Protein AF-A0A7J9G4Y5-F1 (afdb_monomer_lite)

Radius of gyration: 35.22 Å; chains: 1; bounding box: 72×59×106 Å

Organism: NCBI:txid34285

InterPro domains:
  IPR021715 Pre-mRNA-splicing factor SLU7 domain [PF11708] (15-156)
  IPR039974 Pre-mRNA-splicing factor SLU7 [PTHR12942] (2-156)

Secondary structure (DSSP, 8-state):
--PPPPP--------HHHHH-TTTT--GGGGHHHHHHHHHHHHHHHHHHHHHHHHHHHHHTT----------------------SSS--GGGS---TTSPPEETTTTEE-S-S-TTS-TTT-SS--HHHHHHSTHHHHHHHHHHHHHHHHHTT----GGGS-TTT-TTSSTT--

Foldseek 3Di:
DDDDDDDDDDDDDDDPCRVVPPCVPPDPVVCVVVVVVVVVVVVVVVVVVVVVVVVVVVVVVVDPDDDDDDPDPDPPDDPDDPDDPVDDQQCVVAVDPPFFDADPVVSFTAQARCPPDDPVPDDDHHPNVVCCDDVNVVVVVLVVVVVVCVVVVNPPPPVVVDCVPCVPPSVPPD

Structure (mmCIF, N/CA/C/O backbone):
data_AF-A0A7J9G4Y5-F1
#
_entry.id   AF-A0A7J9G4Y5-F1
#
loop_
_atom_site.group_PDB
_atom_site.id
_atom_site.type_symbol
_atom_site.label_atom_id
_atom_site.label_alt_id
_atom_site.label_comp_id
_atom_site.label_asym_id
_atom_site.label_entity_id
_atom_site.label_seq_id
_atom_site.pdbx_PDB_ins_code
_atom_site.Cartn_x
_atom_site.Cartn_y
_atom_site.Cartn_z
_atom_site.occupancy
_atom_site.B_iso_or_equiv
_atom_site.auth_seq_id
_atom_site.auth_comp_id
_atom_site.auth_asym_id
_atom_site.auth_atom_id
_atom_site.pdbx_PDB_model_num
ATOM 1 N N . MET A 1 1 ? 18.250 -24.013 -56.022 1.00 67.44 1 MET A N 1
ATOM 2 C CA . MET A 1 1 ? 16.829 -23.763 -55.704 1.00 67.44 1 MET A CA 1
ATOM 3 C C . MET A 1 1 ? 16.753 -23.563 -54.199 1.00 67.44 1 MET A C 1
ATOM 5 O O . MET A 1 1 ? 17.044 -24.503 -53.475 1.00 67.44 1 MET A O 1
ATOM 9 N N . HIS A 1 2 ? 16.522 -22.337 -53.726 1.00 77.75 2 HIS A N 1
ATOM 10 C CA . HIS A 1 2 ? 16.393 -22.061 -52.291 1.00 77.75 2 HIS A CA 1
ATOM 11 C C . HIS A 1 2 ? 14.915 -22.174 -51.924 1.00 77.75 2 HIS A C 1
ATOM 13 O O . HIS A 1 2 ? 14.121 -21.327 -52.322 1.00 77.75 2 HIS A O 1
ATOM 19 N N . ILE A 1 3 ? 14.552 -23.268 -51.255 1.00 83.44 3 ILE A N 1
ATOM 20 C CA . ILE A 1 3 ? 13.185 -23.523 -50.793 1.00 83.44 3 ILE A CA 1
ATOM 21 C C . ILE A 1 3 ? 13.045 -22.879 -49.413 1.00 83.44 3 ILE A C 1
ATOM 23 O O . ILE A 1 3 ? 13.905 -23.074 -48.553 1.00 83.44 3 ILE A O 1
ATOM 27 N N . ALA A 1 4 ? 12.002 -22.072 -49.228 1.00 88.12 4 ALA A N 1
ATOM 28 C CA . ALA A 1 4 ? 11.703 -21.454 -47.944 1.00 88.12 4 ALA A CA 1
ATOM 29 C C . ALA A 1 4 ? 11.183 -22.499 -46.946 1.00 88.12 4 ALA A C 1
ATOM 31 O O . ALA A 1 4 ? 10.619 -23.520 -47.330 1.00 88.12 4 ALA A O 1
ATOM 32 N N . THR A 1 5 ? 11.385 -22.243 -45.659 1.00 89.19 5 THR A N 1
ATOM 33 C CA . THR A 1 5 ? 10.843 -23.078 -44.584 1.00 89.19 5 THR A CA 1
ATOM 34 C C . THR A 1 5 ? 9.350 -22.832 -44.404 1.00 89.19 5 THR A C 1
ATOM 36 O O . THR A 1 5 ? 8.932 -21.674 -44.407 1.00 89.19 5 THR A O 1
ATOM 39 N N . ASP A 1 6 ? 8.577 -23.891 -44.168 1.00 89.94 6 ASP A N 1
ATOM 40 C CA . ASP A 1 6 ? 7.130 -23.785 -43.964 1.00 89.94 6 ASP A CA 1
ATOM 41 C C . ASP A 1 6 ? 6.759 -23.028 -42.678 1.00 89.94 6 ASP A C 1
ATOM 43 O O . ASP A 1 6 ? 7.406 -23.151 -41.630 1.00 89.94 6 ASP A O 1
ATOM 47 N N . GLU A 1 7 ? 5.669 -22.265 -42.751 1.00 87.19 7 GLU A N 1
ATOM 48 C CA . GLU A 1 7 ? 5.130 -21.498 -41.631 1.00 87.19 7 GLU A CA 1
ATOM 49 C C . GLU A 1 7 ? 4.201 -22.343 -40.750 1.00 87.19 7 GLU A C 1
ATOM 51 O O . GLU A 1 7 ? 3.447 -23.199 -41.215 1.00 87.19 7 GLU A O 1
ATOM 56 N N . LYS A 1 8 ? 4.222 -22.081 -39.440 1.00 86.56 8 LYS A N 1
ATOM 57 C CA . LYS A 1 8 ? 3.361 -22.777 -38.476 1.00 86.56 8 LYS A CA 1
ATOM 58 C C . LYS A 1 8 ? 2.058 -22.009 -38.283 1.00 86.56 8 LYS A C 1
ATOM 60 O O . LYS A 1 8 ? 2.062 -20.936 -37.684 1.00 86.56 8 LYS A O 1
ATOM 65 N N . ILE A 1 9 ? 0.944 -22.597 -38.709 1.00 83.62 9 ILE A N 1
ATOM 66 C CA . ILE A 1 9 ? -0.398 -22.056 -38.465 1.00 83.62 9 ILE A CA 1
ATOM 67 C C . ILE A 1 9 ? -0.755 -22.277 -36.989 1.00 83.62 9 ILE A C 1
ATOM 69 O O . ILE 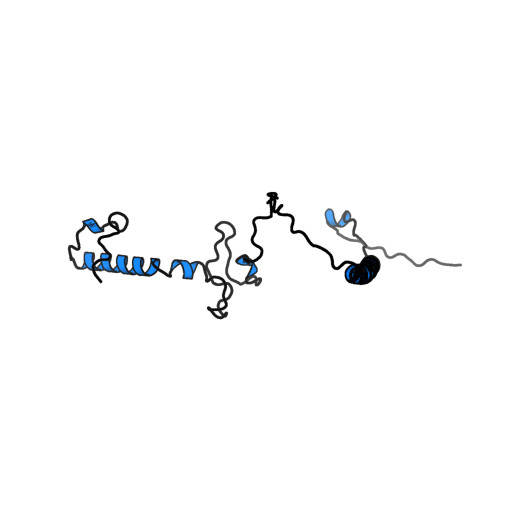A 1 9 ? -0.693 -23.402 -36.493 1.00 83.62 9 ILE A O 1
ATOM 73 N N . LYS A 1 10 ? -1.119 -21.206 -36.277 1.00 80.19 10 LYS A N 1
ATOM 74 C CA . LYS A 1 10 ? -1.588 -21.269 -34.886 1.00 80.19 10 LYS A CA 1
ATOM 75 C C . LYS A 1 10 ? -2.944 -20.590 -34.755 1.00 80.19 10 LYS A C 1
ATOM 77 O O . LYS A 1 10 ? -3.141 -19.492 -35.265 1.00 80.19 10 LYS A O 1
ATOM 82 N N . THR A 1 11 ? -3.848 -21.232 -34.028 1.00 82.75 11 THR A N 1
ATOM 83 C CA . THR A 1 11 ? -5.146 -20.680 -33.637 1.00 82.75 11 THR A CA 1
ATOM 84 C C . THR A 1 11 ? -5.110 -20.325 -32.158 1.00 82.75 11 THR A C 1
ATOM 86 O O . THR A 1 11 ? -4.690 -21.144 -31.342 1.00 82.75 11 THR A O 1
ATOM 89 N N . PHE A 1 12 ? -5.550 -19.117 -31.814 1.00 79.81 12 PHE A N 1
ATOM 90 C CA . PHE A 1 12 ? -5.618 -18.642 -30.436 1.00 79.81 12 PHE A CA 1
ATOM 91 C C . PHE A 1 12 ? -7.020 -18.121 -30.140 1.00 79.81 12 PHE A C 1
ATOM 93 O O . PHE A 1 12 ? -7.567 -17.329 -30.908 1.00 79.81 12 PHE A O 1
ATOM 100 N N . GLU A 1 13 ? -7.575 -18.542 -29.010 1.00 85.44 13 GLU A N 1
ATOM 101 C CA . GLU A 1 13 ? -8.775 -17.942 -28.439 1.00 85.44 13 GLU A CA 1
ATOM 102 C C . GLU A 1 13 ? -8.332 -16.871 -27.443 1.00 85.44 13 GLU A C 1
ATOM 104 O O . GLU A 1 13 ? -7.588 -17.145 -26.504 1.00 85.44 13 GLU A O 1
ATOM 109 N N . GLN A 1 14 ? -8.724 -15.627 -27.705 1.00 87.75 14 GLN A N 1
ATOM 110 C CA . GLN A 1 14 ? -8.381 -14.469 -26.887 1.00 87.75 14 GLN A CA 1
ATOM 111 C C . GLN A 1 14 ? -9.625 -13.621 -26.647 1.00 87.75 14 GLN A C 1
ATOM 113 O O . GLN A 1 14 ? -10.450 -13.442 -27.554 1.00 87.75 14 GLN A O 1
ATOM 118 N N . ASP A 1 15 ? -9.699 -13.047 -25.450 1.00 92.25 15 ASP A N 1
ATOM 119 C CA . ASP A 1 15 ? -10.711 -12.063 -25.078 1.00 92.25 15 ASP A CA 1
ATOM 120 C C . ASP A 1 15 ? -10.532 -10.745 -25.851 1.00 92.25 15 ASP A C 1
ATOM 122 O O . ASP A 1 15 ? -9.546 -10.534 -26.565 1.00 92.25 15 ASP A O 1
ATOM 126 N N . TYR A 1 16 ? -11.497 -9.829 -25.717 1.00 92.56 16 TYR A N 1
ATOM 127 C CA . TYR A 1 16 ? -11.467 -8.534 -26.407 1.00 92.56 16 TYR A CA 1
ATOM 128 C C . TYR A 1 16 ? -10.196 -7.728 -26.103 1.00 92.56 16 TYR A C 1
ATOM 130 O O . TYR A 1 16 ? -9.591 -7.182 -27.027 1.00 92.56 16 TYR A O 1
ATOM 138 N N . ASP A 1 17 ? -9.782 -7.682 -24.832 1.00 93.50 17 ASP A N 1
ATOM 139 C CA . ASP A 1 17 ? -8.560 -6.984 -24.423 1.00 93.50 17 ASP A CA 1
ATOM 140 C C . ASP A 1 17 ? -7.314 -7.713 -24.942 1.00 93.50 17 ASP A C 1
ATOM 142 O O . ASP A 1 17 ? -6.440 -7.100 -25.543 1.00 93.50 17 ASP A O 1
ATOM 146 N N . GLY A 1 18 ? -7.309 -9.050 -24.881 1.00 92.44 18 GLY A N 1
ATOM 147 C CA . GLY A 1 18 ? -6.223 -9.880 -25.408 1.00 92.44 18 GLY A CA 1
ATOM 148 C C . GLY A 1 18 ? -5.959 -9.668 -26.900 1.00 92.44 18 GLY A C 1
ATOM 149 O O . GLY A 1 18 ? -4.808 -9.565 -27.302 1.00 92.44 18 GLY A O 1
ATOM 150 N N . LYS A 1 19 ? -6.996 -9.508 -27.735 1.00 91.69 19 LYS A N 1
ATOM 151 C CA . LYS A 1 19 ? -6.823 -9.219 -29.178 1.00 91.69 19 LYS A CA 1
ATOM 152 C C . LYS A 1 19 ? -6.259 -7.826 -29.456 1.00 91.69 19 LYS A C 1
ATOM 154 O O . LYS A 1 19 ? -5.734 -7.580 -30.542 1.00 91.69 19 LYS A O 1
ATOM 159 N N . ARG A 1 20 ? -6.446 -6.896 -28.520 1.00 92.44 20 ARG A N 1
ATOM 160 C CA . ARG A 1 20 ? -6.095 -5.477 -28.659 1.00 92.44 20 ARG A CA 1
ATOM 161 C C . ARG A 1 20 ? -4.879 -5.088 -27.834 1.00 92.44 20 ARG A C 1
ATOM 163 O O . ARG A 1 20 ? -4.445 -3.938 -27.935 1.00 92.44 20 ARG A O 1
ATOM 170 N N . ASP A 1 21 ? -4.333 -6.020 -27.063 1.00 94.31 21 ASP A N 1
ATOM 171 C CA . ASP A 1 21 ? -3.163 -5.774 -26.250 1.00 94.31 21 ASP A CA 1
ATOM 172 C C . ASP A 1 21 ? -1.980 -5.409 -27.150 1.00 94.31 21 ASP A C 1
ATOM 174 O O . ASP A 1 21 ? -1.505 -6.181 -27.988 1.00 94.31 21 ASP A O 1
ATOM 178 N N . ARG A 1 22 ? -1.506 -4.178 -26.966 1.00 94.94 22 ARG A N 1
ATOM 179 C CA . ARG A 1 22 ? -0.367 -3.610 -27.683 1.00 94.94 22 ARG A CA 1
ATOM 180 C C . ARG A 1 22 ? 0.924 -4.376 -27.395 1.00 94.94 22 ARG A C 1
ATOM 182 O O . ARG A 1 22 ? 1.855 -4.302 -28.194 1.00 94.94 22 ARG A O 1
ATOM 189 N N . TRP A 1 23 ? 0.986 -5.066 -26.262 1.00 93.81 23 TRP A N 1
ATOM 190 C CA . TRP A 1 23 ? 2.146 -5.832 -25.827 1.00 93.81 23 TRP A CA 1
ATOM 191 C C . TRP A 1 23 ? 2.112 -7.292 -26.290 1.00 93.81 23 TRP A C 1
ATOM 193 O O . TRP A 1 23 ? 3.005 -8.063 -25.937 1.00 93.81 23 TRP A O 1
ATOM 203 N N . ASN A 1 24 ? 1.155 -7.680 -27.141 1.00 90.62 24 ASN A N 1
ATOM 204 C CA . ASN A 1 24 ? 1.165 -9.002 -27.759 1.00 90.62 24 ASN A CA 1
ATOM 205 C C . ASN A 1 24 ? 2.456 -9.245 -28.554 1.00 90.62 24 ASN A C 1
ATOM 207 O O . ASN A 1 24 ? 2.814 -8.483 -29.452 1.00 90.62 24 ASN A O 1
ATOM 211 N N . GLY A 1 25 ? 3.148 -10.340 -28.231 1.00 89.12 25 GLY A N 1
ATOM 212 C CA . GLY A 1 25 ? 4.437 -10.687 -28.837 1.00 89.12 25 GLY A CA 1
ATOM 213 C C . GLY A 1 25 ? 5.635 -9.935 -28.249 1.00 89.12 25 GLY A C 1
ATOM 214 O O . GLY A 1 25 ? 6.728 -10.025 -28.807 1.00 89.12 25 GLY A O 1
ATOM 215 N N . TYR A 1 26 ? 5.460 -9.207 -27.141 1.00 93.44 26 TYR A N 1
ATOM 216 C CA . TYR A 1 26 ? 6.572 -8.585 -26.431 1.00 93.44 26 TYR A CA 1
ATOM 217 C C . TYR A 1 26 ? 7.499 -9.641 -25.814 1.00 93.44 26 TYR A C 1
ATOM 219 O O . TYR A 1 26 ? 7.070 -10.477 -25.021 1.00 93.44 26 TYR A O 1
ATOM 227 N N . ASP A 1 27 ? 8.785 -9.578 -26.157 1.00 93.31 27 ASP A N 1
ATOM 228 C CA . ASP A 1 27 ? 9.820 -10.408 -25.545 1.00 93.31 27 ASP A CA 1
ATOM 229 C C . ASP A 1 27 ? 10.435 -9.691 -24.334 1.00 93.31 27 ASP A C 1
ATOM 231 O O . ASP A 1 27 ? 11.037 -8.619 -24.467 1.00 93.31 27 ASP A O 1
ATOM 235 N N . ALA A 1 28 ? 10.324 -10.311 -23.157 1.00 93.94 28 ALA A N 1
ATOM 236 C CA . ALA A 1 28 ? 10.844 -9.787 -21.897 1.00 93.94 28 ALA A CA 1
ATOM 237 C C . ALA A 1 28 ? 12.363 -9.538 -21.931 1.00 93.94 28 ALA A C 1
ATOM 239 O O . ALA A 1 28 ? 12.846 -8.627 -21.257 1.00 93.94 28 ALA A O 1
ATOM 240 N N . SER A 1 29 ? 13.116 -10.281 -22.753 1.00 94.50 29 SER A N 1
ATOM 241 C CA . SER A 1 29 ? 14.567 -10.092 -22.886 1.00 94.50 29 SER A CA 1
ATOM 242 C C . SER A 1 29 ? 14.931 -8.713 -23.459 1.00 94.50 29 SER A C 1
ATOM 244 O O . SER A 1 29 ? 15.951 -8.121 -23.100 1.00 94.50 29 SER A O 1
ATOM 246 N N . THR A 1 30 ? 14.053 -8.135 -24.287 1.00 93.69 30 THR A N 1
ATOM 247 C CA . THR A 1 30 ? 14.289 -6.835 -24.931 1.00 93.69 30 THR A CA 1
ATOM 248 C C . THR A 1 30 ? 14.324 -5.673 -23.938 1.00 93.69 30 THR A C 1
ATOM 250 O O . THR A 1 30 ? 14.926 -4.634 -24.235 1.00 93.69 30 THR A O 1
ATOM 253 N N . TYR A 1 31 ? 13.744 -5.844 -22.742 1.00 94.25 31 TYR A N 1
ATOM 254 C CA . TYR A 1 31 ? 13.766 -4.839 -21.679 1.00 94.25 31 TYR A CA 1
ATOM 255 C C . TYR A 1 31 ? 15.182 -4.567 -21.146 1.00 94.25 31 TYR A C 1
ATOM 257 O O . TYR A 1 31 ? 15.453 -3.462 -20.674 1.00 94.25 31 TYR A O 1
ATOM 265 N N . ALA A 1 32 ? 16.119 -5.511 -21.301 1.00 95.50 32 ALA A N 1
ATOM 266 C CA . ALA A 1 32 ? 17.520 -5.328 -20.912 1.00 95.50 32 ALA A CA 1
ATOM 267 C C . ALA A 1 32 ? 18.142 -4.063 -21.536 1.00 95.50 32 ALA A C 1
ATOM 269 O O . ALA A 1 32 ? 18.816 -3.296 -20.853 1.00 95.50 32 ALA A O 1
ATOM 270 N N . ARG A 1 33 ? 17.802 -3.746 -22.794 1.00 94.06 33 ARG A N 1
ATOM 271 C CA . ARG A 1 33 ? 18.268 -2.525 -23.483 1.00 94.06 33 ARG A CA 1
ATOM 272 C C . ARG A 1 33 ? 17.811 -1.235 -22.796 1.00 94.06 33 ARG A C 1
ATOM 274 O O . ARG A 1 33 ? 18.474 -0.202 -22.887 1.00 94.06 33 ARG A O 1
ATOM 281 N N . VAL A 1 34 ? 16.644 -1.260 -22.151 1.00 95.50 34 VAL A N 1
ATOM 282 C CA . VAL A 1 34 ? 16.132 -0.120 -21.381 1.00 95.50 34 VAL A CA 1
ATOM 283 C C . VAL A 1 34 ? 16.961 0.042 -20.113 1.00 95.50 34 VAL A C 1
ATOM 285 O O . VAL A 1 34 ? 17.388 1.159 -19.827 1.00 95.50 34 VAL A O 1
ATOM 288 N N . ILE A 1 35 ? 17.239 -1.055 -19.406 1.00 96.06 35 ILE A N 1
ATOM 289 C CA . ILE A 1 35 ? 18.068 -1.067 -18.193 1.00 96.06 35 ILE A CA 1
ATOM 290 C C . ILE A 1 35 ? 19.448 -0.468 -18.484 1.00 96.06 35 ILE A C 1
ATOM 292 O O . ILE A 1 35 ? 19.809 0.532 -17.863 1.00 96.06 35 ILE A O 1
ATOM 296 N N . GLU A 1 36 ? 20.144 -0.970 -19.507 1.00 96.38 36 GLU A N 1
ATOM 297 C CA . GLU A 1 36 ? 21.472 -0.481 -19.918 1.00 96.38 36 GLU A CA 1
ATOM 298 C C . GLU A 1 36 ? 21.480 1.037 -20.168 1.00 96.38 36 GLU A C 1
ATOM 300 O O . GLU A 1 36 ? 22.373 1.772 -19.734 1.00 96.38 36 GLU A O 1
ATOM 305 N N . ARG A 1 37 ? 20.437 1.554 -20.831 1.00 96.44 37 ARG A N 1
ATOM 306 C CA . ARG A 1 37 ? 20.289 2.992 -21.092 1.00 96.44 37 ARG A CA 1
ATOM 307 C C . ARG A 1 37 ? 20.162 3.806 -19.800 1.00 96.44 37 ARG A C 1
ATOM 309 O O . ARG A 1 37 ? 20.673 4.930 -19.735 1.00 96.44 37 ARG A O 1
ATOM 316 N N . TYR A 1 38 ? 19.439 3.298 -18.801 1.00 96.81 38 TYR A N 1
ATOM 317 C CA . TYR A 1 38 ? 19.290 3.972 -17.509 1.00 96.81 38 TYR A CA 1
ATOM 318 C C . TYR A 1 38 ? 20.572 3.896 -16.681 1.00 96.81 38 TYR A C 1
ATOM 320 O O . TYR A 1 38 ? 20.963 4.912 -16.104 1.00 96.81 38 TYR A O 1
ATOM 328 N N . GLU A 1 39 ? 21.259 2.758 -16.680 1.00 96.69 39 GLU A N 1
ATOM 329 C CA . GLU A 1 39 ? 22.540 2.579 -15.991 1.00 96.69 39 GLU A CA 1
ATOM 330 C C . GLU A 1 39 ? 23.595 3.561 -16.511 1.00 96.69 39 GLU A C 1
ATOM 332 O O . GLU A 1 39 ? 24.125 4.355 -15.731 1.00 96.69 39 GLU A O 1
ATOM 337 N N . ALA A 1 40 ? 23.790 3.644 -17.833 1.00 96.44 40 ALA A N 1
ATOM 338 C CA . ALA A 1 40 ? 24.720 4.597 -18.445 1.00 96.44 40 ALA A CA 1
ATOM 339 C C . ALA A 1 40 ? 24.413 6.061 -18.060 1.00 96.44 40 ALA A C 1
ATOM 341 O O . ALA A 1 40 ? 25.313 6.876 -17.824 1.00 96.44 40 ALA A O 1
ATOM 342 N N . ARG A 1 41 ? 23.124 6.414 -17.943 1.00 96.31 41 ARG A N 1
ATOM 343 C CA . ARG A 1 41 ? 22.686 7.749 -17.505 1.00 96.31 41 ARG A CA 1
ATOM 344 C C . ARG A 1 41 ? 22.999 8.004 -16.028 1.00 96.31 41 ARG A C 1
ATOM 346 O O . ARG A 1 41 ? 23.419 9.111 -15.678 1.00 96.31 41 ARG A O 1
ATOM 353 N N . VAL A 1 42 ? 22.771 7.019 -15.162 1.00 96.44 42 VAL A N 1
ATOM 354 C CA . VAL A 1 42 ? 23.070 7.114 -13.725 1.00 96.44 42 VAL A CA 1
ATOM 355 C C . VAL A 1 42 ? 24.578 7.225 -13.502 1.00 96.44 42 VAL A C 1
ATOM 357 O O . VAL A 1 42 ? 25.014 8.070 -12.718 1.00 96.44 42 VAL A O 1
ATOM 360 N N . GLU A 1 43 ? 25.387 6.467 -14.241 1.00 95.69 43 GLU A N 1
ATOM 361 C CA . GLU A 1 43 ? 26.848 6.550 -14.187 1.00 95.69 43 GLU A CA 1
ATOM 362 C C . GLU A 1 43 ? 27.376 7.922 -14.602 1.00 95.69 43 GLU A C 1
ATOM 364 O O . GLU A 1 43 ? 28.204 8.503 -13.895 1.00 95.69 43 GLU A O 1
ATOM 369 N N . ALA A 1 44 ? 26.873 8.478 -15.708 1.00 95.88 44 ALA A N 1
ATOM 370 C CA . ALA A 1 44 ? 27.233 9.823 -16.147 1.00 95.88 44 ALA A CA 1
ATOM 371 C C . ALA A 1 44 ? 26.880 10.875 -15.081 1.00 95.88 44 ALA A C 1
ATOM 373 O O . ALA A 1 44 ? 27.705 11.731 -14.754 1.00 95.88 44 ALA A O 1
ATOM 374 N N . ARG A 1 45 ? 25.691 10.770 -14.464 1.00 95.19 45 ARG A N 1
ATOM 375 C CA . ARG A 1 45 ? 25.270 11.653 -13.362 1.00 95.19 45 ARG A CA 1
ATOM 376 C C . ARG A 1 45 ? 26.177 11.512 -12.138 1.00 95.19 45 ARG A C 1
ATOM 378 O O . ARG A 1 45 ? 26.549 12.521 -11.541 1.00 95.19 45 ARG A O 1
ATOM 385 N N . ARG A 1 46 ? 26.556 10.284 -11.774 1.00 95.81 46 ARG A N 1
ATOM 386 C CA . ARG A 1 46 ? 27.462 10.003 -10.652 1.00 95.81 46 ARG A CA 1
ATOM 387 C C . ARG A 1 46 ? 28.856 10.587 -10.893 1.00 95.81 46 ARG A C 1
ATOM 389 O O . ARG A 1 46 ? 29.407 11.204 -9.982 1.00 95.81 46 ARG A O 1
ATOM 396 N N . LYS A 1 47 ? 29.410 10.426 -12.101 1.00 95.62 47 LYS A N 1
ATOM 397 C CA . LYS A 1 47 ? 30.704 11.013 -12.499 1.00 95.62 47 LYS A CA 1
ATOM 398 C C . LYS A 1 47 ? 30.658 12.540 -12.426 1.00 95.62 47 LYS A C 1
ATOM 400 O O . LYS A 1 47 ? 31.478 13.130 -11.729 1.00 95.62 47 LYS A O 1
ATOM 405 N N . TYR A 1 48 ? 29.636 13.153 -13.025 1.00 94.62 48 TYR A N 1
ATOM 406 C CA . TYR A 1 48 ? 29.429 14.601 -12.983 1.00 94.62 48 TYR A CA 1
ATOM 407 C C . TYR A 1 48 ? 29.336 15.143 -11.548 1.00 94.62 48 TYR A C 1
ATOM 409 O O . TYR A 1 48 ? 30.017 16.105 -11.201 1.00 94.62 48 TYR A O 1
ATOM 417 N N . LEU A 1 49 ? 28.538 14.507 -10.682 1.00 94.31 49 LEU A N 1
ATOM 418 C CA . LEU A 1 49 ? 28.390 14.940 -9.290 1.00 94.31 49 LEU A CA 1
ATOM 419 C C . LEU A 1 49 ? 29.712 14.833 -8.515 1.00 94.31 49 LEU A C 1
ATOM 421 O O . LEU A 1 49 ? 30.044 15.726 -7.737 1.00 94.31 49 LEU A O 1
ATOM 425 N N . LYS A 1 50 ? 30.491 13.771 -8.752 1.00 93.81 50 LYS A N 1
ATOM 426 C CA . LYS A 1 50 ? 31.810 13.582 -8.133 1.00 93.81 50 LYS A CA 1
ATOM 427 C C . LYS A 1 50 ? 32.808 14.656 -8.578 1.00 93.81 50 LYS A C 1
ATOM 429 O O . LYS A 1 50 ? 33.538 15.185 -7.743 1.00 93.81 50 LYS A O 1
ATOM 434 N N . GLU A 1 51 ? 32.821 15.012 -9.862 1.00 92.00 51 GLU A N 1
ATOM 435 C CA . GLU A 1 51 ? 33.650 16.106 -10.387 1.00 92.00 51 GLU A CA 1
ATOM 436 C C . GLU A 1 51 ? 33.261 17.463 -9.794 1.00 92.00 51 GLU A C 1
ATOM 438 O O . GLU A 1 51 ? 34.135 18.230 -9.395 1.00 92.00 51 GLU A O 1
ATOM 443 N N . GLN A 1 52 ? 31.961 17.747 -9.677 1.00 89.69 52 GLN A N 1
ATOM 444 C CA . GLN A 1 52 ? 31.472 18.966 -9.026 1.00 89.69 52 GLN A CA 1
ATOM 445 C C . GLN A 1 52 ? 31.879 19.024 -7.549 1.00 89.69 52 GLN A C 1
ATOM 447 O O . GLN A 1 52 ? 32.345 20.058 -7.086 1.00 89.69 52 GLN A O 1
ATOM 452 N N . GLN A 1 53 ? 31.792 17.912 -6.811 1.00 88.75 53 GLN A N 1
ATOM 453 C CA . GLN A 1 53 ? 32.262 17.850 -5.422 1.00 88.75 53 GLN A CA 1
ATOM 454 C C . GLN A 1 53 ? 33.770 18.104 -5.296 1.00 88.75 53 GLN A C 1
ATOM 456 O O . GLN A 1 53 ? 34.194 18.777 -4.360 1.00 88.75 53 GLN A O 1
ATOM 461 N N . LEU A 1 54 ? 34.587 17.581 -6.2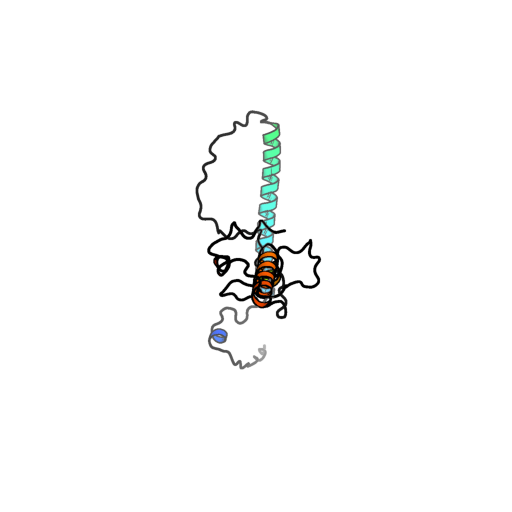16 1.00 87.06 54 LEU A N 1
ATOM 462 C CA . LEU A 1 54 ? 36.034 17.829 -6.244 1.00 87.06 54 LEU A CA 1
ATOM 463 C C . LEU A 1 54 ? 36.349 19.304 -6.528 1.00 87.06 54 LEU A C 1
ATOM 465 O O . LEU A 1 54 ? 37.167 19.894 -5.823 1.00 87.06 54 LEU A O 1
ATOM 469 N N . LYS A 1 55 ? 35.658 19.907 -7.504 1.00 85.75 55 LYS A N 1
ATOM 470 C CA . LYS A 1 55 ? 35.776 21.338 -7.825 1.00 85.75 55 LYS A CA 1
ATOM 471 C C . LYS A 1 55 ? 35.332 22.217 -6.657 1.00 85.75 55 LYS A C 1
ATOM 473 O O . LYS A 1 55 ? 36.051 23.138 -6.291 1.00 85.75 55 LYS A O 1
ATOM 478 N N . ASN A 1 56 ? 34.203 21.903 -6.023 1.00 82.25 56 ASN A N 1
ATOM 479 C CA . ASN A 1 56 ? 33.710 22.651 -4.866 1.00 82.25 56 ASN A CA 1
ATOM 480 C C . ASN A 1 56 ? 34.666 22.546 -3.680 1.00 82.25 56 ASN A C 1
ATOM 482 O O . ASN A 1 56 ? 35.022 23.574 -3.130 1.00 82.25 56 ASN A O 1
ATOM 486 N N . LYS A 1 57 ? 35.190 21.355 -3.356 1.00 77.75 57 LYS A N 1
ATOM 487 C CA . LYS A 1 57 ? 36.214 21.213 -2.307 1.00 77.75 57 LYS A CA 1
ATOM 488 C C . LYS A 1 57 ? 37.447 22.073 -2.594 1.00 77.75 57 LYS A C 1
ATOM 490 O O . LYS A 1 57 ? 37.930 22.737 -1.688 1.00 77.75 57 LYS A O 1
ATOM 495 N N . GLN A 1 58 ? 37.928 22.112 -3.841 1.00 73.19 58 GLN A N 1
ATOM 496 C CA . GLN A 1 58 ? 39.035 22.997 -4.237 1.00 73.19 58 GLN A CA 1
ATOM 497 C C . GLN A 1 58 ? 38.698 24.487 -4.061 1.00 73.19 58 GLN A C 1
ATOM 499 O O . GLN A 1 58 ? 39.555 25.256 -3.633 1.00 73.19 58 GLN A O 1
ATOM 504 N N . MET A 1 59 ? 37.460 24.892 -4.352 1.00 68.12 59 MET A N 1
ATOM 505 C CA . MET A 1 59 ? 36.988 26.272 -4.188 1.00 68.12 59 MET A CA 1
ATOM 506 C C . MET A 1 59 ? 36.712 26.643 -2.717 1.00 68.12 59 MET A C 1
ATOM 508 O O . MET A 1 59 ? 36.950 27.786 -2.327 1.00 68.12 59 MET A O 1
ATOM 512 N N . ASP A 1 60 ? 36.264 25.693 -1.893 1.00 62.97 60 ASP A N 1
ATOM 513 C CA . ASP A 1 60 ? 35.960 25.871 -0.467 1.00 62.97 60 ASP A CA 1
ATOM 514 C C . ASP A 1 60 ? 37.239 26.047 0.369 1.00 62.97 60 ASP A C 1
ATOM 516 O O . ASP A 1 60 ? 37.262 26.869 1.284 1.00 62.97 60 ASP A O 1
ATOM 520 N N . PHE A 1 61 ? 38.349 25.387 0.002 1.00 58.69 61 PHE A N 1
ATOM 521 C CA . PHE A 1 61 ? 39.670 25.670 0.592 1.00 58.69 61 PHE A CA 1
ATOM 522 C C . PHE A 1 61 ? 40.163 27.105 0.312 1.00 58.69 61 PHE A C 1
ATOM 524 O O . PHE A 1 61 ? 41.010 27.608 1.047 1.00 58.69 61 PHE A O 1
ATOM 531 N N . ALA A 1 62 ? 39.628 27.783 -0.712 1.00 62.28 62 ALA A N 1
ATOM 532 C CA . ALA A 1 62 ? 39.992 29.155 -1.075 1.00 62.28 62 ALA A CA 1
ATOM 533 C C . ALA A 1 62 ? 39.050 30.231 -0.495 1.00 62.28 62 ALA A C 1
ATOM 535 O O . ALA A 1 62 ? 39.387 31.416 -0.521 1.00 62.28 62 ALA A O 1
ATOM 536 N N . LYS A 1 63 ? 37.873 29.861 0.028 1.00 61.28 63 LYS A N 1
ATOM 537 C CA . LYS A 1 63 ? 36.862 30.808 0.531 1.00 61.28 63 LYS A CA 1
ATOM 538 C C . LYS A 1 63 ? 36.373 30.440 1.929 1.00 61.28 63 LYS A C 1
ATOM 540 O O . LYS A 1 63 ? 35.198 30.155 2.140 1.00 61.28 63 LYS A O 1
ATOM 545 N N . LEU A 1 64 ? 37.246 30.566 2.925 1.00 50.59 64 LEU A N 1
ATOM 546 C CA . LEU A 1 64 ? 36.813 30.659 4.319 1.00 50.59 64 LEU A CA 1
ATOM 547 C C . LEU A 1 64 ? 36.441 32.117 4.656 1.00 50.59 64 LEU A C 1
ATOM 549 O O . LEU A 1 64 ? 37.170 32.814 5.356 1.00 50.59 64 LEU A O 1
ATOM 553 N N . ALA A 1 65 ? 35.323 32.621 4.126 1.00 54.72 65 ALA A N 1
ATOM 554 C CA . ALA A 1 65 ? 34.798 33.926 4.529 1.00 54.72 65 ALA A CA 1
ATOM 555 C C . ALA A 1 65 ? 33.266 33.993 4.442 1.00 54.72 65 ALA A C 1
ATOM 557 O O . ALA A 1 65 ? 32.691 34.093 3.363 1.00 54.72 65 ALA A O 1
ATOM 558 N N . LYS A 1 66 ? 32.660 34.047 5.636 1.00 59.56 66 LYS A N 1
ATOM 559 C CA . LYS A 1 66 ? 31.346 34.622 5.970 1.00 59.56 66 LYS A CA 1
ATOM 560 C C . LYS A 1 66 ? 30.123 33.930 5.358 1.00 59.56 66 LYS A C 1
ATOM 562 O O . LYS A 1 66 ? 29.623 34.311 4.307 1.00 59.56 66 LYS A O 1
ATOM 567 N N . HIS A 1 67 ? 29.550 33.011 6.132 1.00 48.78 67 HIS A N 1
ATOM 568 C CA . HIS A 1 67 ? 28.144 32.648 5.996 1.00 48.78 67 HIS A CA 1
ATOM 569 C C . HIS A 1 67 ? 27.303 33.519 6.943 1.00 48.78 67 HIS A C 1
ATOM 571 O O . HIS A 1 67 ? 27.372 33.370 8.163 1.00 48.78 67 HIS A O 1
ATOM 577 N N . VAL A 1 68 ? 26.538 34.452 6.372 1.00 57.44 68 VAL A N 1
ATOM 578 C CA . VAL A 1 68 ? 25.457 35.171 7.060 1.00 57.44 68 VAL A CA 1
ATOM 579 C C . VAL A 1 68 ? 24.197 34.319 6.951 1.00 57.44 68 VAL A C 1
ATOM 581 O O . VAL A 1 68 ? 23.829 33.902 5.856 1.00 57.44 68 VAL A O 1
ATOM 584 N N . ARG A 1 69 ? 23.547 34.054 8.088 1.00 48.56 69 ARG A N 1
ATOM 585 C CA . ARG A 1 69 ? 22.239 33.393 8.135 1.00 48.56 69 ARG A CA 1
ATOM 586 C C . ARG A 1 69 ? 21.174 34.405 7.718 1.00 48.56 69 ARG A C 1
ATOM 588 O O . ARG A 1 69 ? 20.944 35.368 8.442 1.00 48.56 69 ARG A O 1
ATOM 595 N N . THR A 1 70 ? 20.543 34.200 6.570 1.00 55.47 70 THR A N 1
ATOM 596 C CA . THR A 1 70 ? 19.300 34.893 6.218 1.00 55.47 70 THR A CA 1
ATOM 597 C C . THR A 1 70 ? 18.137 34.269 6.988 1.00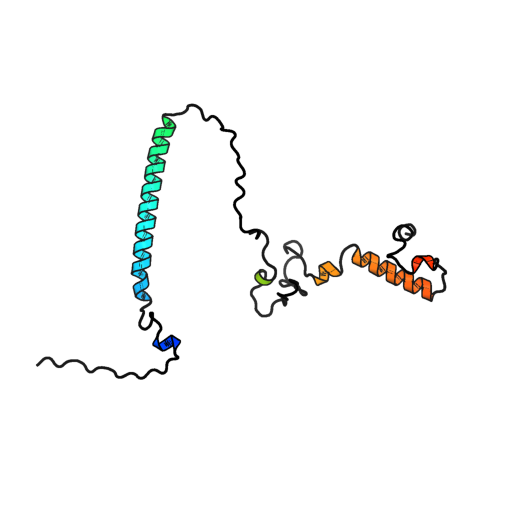 55.47 70 THR A C 1
ATOM 599 O O . THR A 1 70 ? 18.014 33.047 7.088 1.00 55.47 70 THR A O 1
ATOM 602 N N . THR A 1 71 ? 17.311 35.120 7.589 1.00 51.69 71 THR A N 1
ATOM 603 C CA . THR A 1 71 ? 16.189 34.767 8.466 1.00 51.69 71 THR A CA 1
ATOM 604 C C . THR A 1 71 ? 14.877 34.746 7.690 1.00 51.69 71 THR A C 1
ATOM 606 O O . THR A 1 71 ? 13.958 35.464 8.048 1.00 51.69 71 THR A O 1
ATOM 609 N N . ASP A 1 72 ? 14.768 33.943 6.633 1.00 46.03 72 ASP A N 1
ATOM 610 C CA . ASP A 1 72 ? 13.547 33.917 5.813 1.00 46.03 72 ASP A CA 1
ATOM 611 C C . ASP A 1 72 ? 12.985 32.495 5.725 1.00 46.03 72 ASP A C 1
ATOM 613 O O . ASP A 1 72 ? 12.889 31.870 4.670 1.00 46.03 72 ASP A O 1
ATOM 617 N N . GLY A 1 73 ? 12.629 31.962 6.896 1.00 55.81 73 GLY A N 1
ATOM 618 C CA . GLY A 1 73 ? 11.859 30.730 7.052 1.00 55.81 73 GLY A CA 1
ATOM 619 C C . GLY A 1 73 ? 10.376 30.979 6.792 1.00 55.81 73 GLY A C 1
ATOM 620 O O . GLY A 1 73 ? 9.568 30.935 7.714 1.00 55.81 73 GLY A O 1
ATOM 621 N N . GLY A 1 74 ? 10.021 31.278 5.542 1.00 56.03 74 GLY A N 1
ATOM 622 C CA . GLY A 1 74 ? 8.630 31.387 5.111 1.00 56.03 74 GLY A CA 1
ATOM 623 C C . GLY A 1 74 ? 8.006 30.003 4.951 1.00 56.03 74 GLY A C 1
ATOM 624 O O . GLY A 1 74 ? 8.309 29.293 3.989 1.00 56.03 74 GLY A O 1
ATOM 625 N N . SER A 1 75 ? 7.115 29.621 5.869 1.00 59.84 75 SER A N 1
ATOM 626 C CA . SER A 1 75 ? 6.253 28.443 5.743 1.00 59.84 75 SER A CA 1
ATOM 627 C C . SER A 1 75 ? 5.244 28.655 4.610 1.00 59.84 75 SER A C 1
ATOM 629 O O . SER A 1 75 ? 4.080 28.995 4.804 1.00 59.84 75 SER A O 1
ATOM 631 N N . THR A 1 76 ? 5.706 28.451 3.378 1.00 60.47 76 THR A N 1
ATOM 632 C CA . THR A 1 76 ? 4.827 28.359 2.213 1.00 60.47 76 THR A CA 1
ATOM 633 C C . THR A 1 76 ? 4.028 27.069 2.363 1.00 60.47 76 THR A C 1
ATOM 635 O O . THR A 1 76 ? 4.552 25.977 2.134 1.00 60.47 76 THR A O 1
ATOM 638 N N . GLY A 1 77 ? 2.783 27.198 2.828 1.00 64.31 77 GLY A N 1
ATOM 639 C CA . GLY A 1 77 ? 1.827 26.109 3.013 1.00 64.31 77 GLY A CA 1
ATOM 640 C C . GLY A 1 77 ? 1.527 25.411 1.691 1.00 64.31 77 GLY A C 1
ATOM 641 O O . GLY A 1 77 ? 0.552 25.717 1.013 1.00 64.31 77 GLY A O 1
ATOM 642 N N . THR A 1 78 ? 2.393 24.480 1.309 1.00 67.06 78 THR A N 1
ATOM 643 C CA . THR A 1 78 ? 2.116 23.522 0.245 1.00 67.06 78 THR A CA 1
ATOM 644 C C . THR A 1 78 ? 1.181 22.467 0.816 1.00 67.06 78 THR A C 1
ATOM 646 O O . THR A 1 78 ? 1.396 21.977 1.924 1.00 67.06 78 THR A O 1
ATOM 649 N N . VAL A 1 79 ? 0.120 22.128 0.083 1.00 65.62 79 VAL A N 1
ATOM 650 C CA . VAL A 1 79 ? -0.756 21.004 0.428 1.00 65.62 79 VAL A CA 1
ATOM 651 C C . VAL A 1 79 ? 0.100 19.739 0.370 1.00 65.62 79 VAL A C 1
ATOM 653 O O . VAL A 1 79 ? 0.394 19.213 -0.702 1.00 65.62 79 VAL A O 1
ATOM 656 N N . ARG A 1 80 ? 0.600 19.300 1.524 1.00 74.62 80 ARG A N 1
ATOM 657 C CA . ARG A 1 80 ? 1.306 18.027 1.669 1.00 74.62 80 ARG A CA 1
ATOM 658 C C . ARG A 1 80 ? 0.261 16.927 1.787 1.00 74.62 80 ARG A C 1
ATOM 660 O O . ARG A 1 80 ? -0.845 17.180 2.249 1.00 74.62 80 ARG A O 1
ATOM 667 N N . ASN A 1 81 ? 0.596 15.711 1.369 1.00 78.38 81 ASN A N 1
ATOM 668 C CA . ASN A 1 81 ? -0.221 14.558 1.727 1.00 78.38 81 ASN A CA 1
ATOM 669 C C . ASN A 1 81 ? -0.296 14.490 3.262 1.00 78.38 81 ASN A C 1
ATOM 671 O O . ASN A 1 81 ? 0.750 14.499 3.907 1.00 78.38 81 ASN A O 1
ATOM 675 N N . LEU A 1 82 ? -1.507 14.472 3.825 1.00 82.81 82 LEU A N 1
ATOM 676 C CA . LEU A 1 82 ? -1.720 14.468 5.280 1.00 82.81 82 LEU A CA 1
ATOM 677 C C . LEU A 1 82 ? -1.395 13.110 5.915 1.00 82.81 82 LEU A C 1
ATOM 679 O O . LEU A 1 82 ? -1.330 13.017 7.135 1.00 82.81 82 LEU A O 1
ATOM 683 N N . CYS A 1 83 ? -1.235 12.057 5.107 1.00 84.25 83 CYS A N 1
ATOM 684 C CA . CYS A 1 83 ? -0.863 10.743 5.611 1.00 84.25 83 CYS A CA 1
ATOM 685 C C . CYS A 1 83 ? 0.536 10.794 6.238 1.00 84.25 83 CYS A C 1
ATOM 687 O O . CYS A 1 83 ? 1.519 11.070 5.543 1.00 84.25 83 CYS A O 1
ATOM 689 N N . THR A 1 84 ? 0.609 10.514 7.537 1.00 86.00 84 THR A N 1
ATOM 690 C CA . THR A 1 84 ? 1.864 10.335 8.265 1.00 86.00 84 THR A CA 1
ATOM 691 C C . THR A 1 84 ? 2.527 9.045 7.789 1.00 86.00 84 THR A C 1
ATOM 693 O O . THR A 1 84 ? 1.921 7.983 7.843 1.00 86.00 84 THR A O 1
ATOM 696 N N . TRP A 1 85 ? 3.768 9.123 7.308 1.00 84.62 85 TRP A N 1
ATOM 697 C CA . TRP A 1 85 ? 4.516 7.950 6.826 1.00 84.62 85 TRP A CA 1
ATOM 698 C C . TRP A 1 85 ? 5.048 7.052 7.954 1.00 84.62 85 TRP A C 1
ATOM 700 O O . TRP A 1 85 ? 5.521 5.957 7.675 1.00 84.62 85 TRP A O 1
ATOM 710 N N . GLU A 1 86 ? 5.023 7.534 9.197 1.00 87.94 86 GLU A N 1
ATOM 711 C CA . GLU A 1 86 ? 5.501 6.818 10.389 1.00 87.94 86 GLU A CA 1
ATOM 712 C C . GLU A 1 86 ? 4.443 5.831 10.899 1.00 87.94 86 GLU A C 1
ATOM 714 O O . GLU A 1 86 ? 4.776 4.731 11.336 1.00 87.94 86 GLU A O 1
ATOM 719 N N . ASP A 1 87 ? 3.164 6.192 10.759 1.00 87.50 87 ASP A N 1
ATOM 720 C CA . ASP A 1 87 ? 2.043 5.377 11.209 1.00 87.50 87 ASP A CA 1
ATOM 721 C C . ASP A 1 87 ? 1.689 4.333 10.148 1.00 87.50 87 ASP A C 1
ATOM 723 O O . ASP A 1 87 ? 1.087 4.625 9.108 1.00 87.50 87 ASP A O 1
ATOM 727 N N . THR A 1 88 ? 2.041 3.079 10.422 1.00 88.44 88 THR A N 1
ATOM 728 C CA . THR A 1 88 ? 1.653 1.960 9.558 1.00 88.44 88 THR A CA 1
ATOM 729 C C . THR A 1 88 ? 0.159 1.672 9.708 1.00 88.44 88 THR A C 1
ATOM 731 O O . THR A 1 88 ? -0.392 1.656 10.808 1.00 88.44 88 THR A O 1
ATOM 734 N N . VAL A 1 89 ? -0.527 1.434 8.588 1.00 89.25 89 VAL A N 1
ATOM 735 C CA . VAL A 1 89 ? -1.963 1.130 8.603 1.00 89.25 89 VAL A CA 1
ATOM 736 C C . VAL A 1 89 ? -2.206 -0.290 9.129 1.00 89.25 89 VAL A C 1
ATOM 738 O O . VAL A 1 89 ? -1.480 -1.208 8.766 1.00 89.25 89 VAL A O 1
ATOM 741 N N . LYS A 1 90 ? -3.273 -0.493 9.914 1.00 88.62 90 LYS A N 1
ATOM 742 C CA . LYS A 1 90 ? -3.604 -1.774 10.576 1.00 88.62 90 LYS A CA 1
ATOM 743 C C . LYS A 1 90 ? -3.547 -3.009 9.655 1.00 88.62 90 LYS A C 1
ATOM 745 O O . LYS A 1 90 ? -2.926 -4.003 10.004 1.00 88.62 90 LYS A O 1
ATOM 750 N N . TYR A 1 91 ? -4.125 -2.936 8.453 1.00 90.56 91 TYR A N 1
ATOM 751 C CA . TYR A 1 91 ? -4.140 -4.054 7.489 1.00 90.56 91 TYR A CA 1
ATOM 752 C C . TYR A 1 91 ? -2.797 -4.308 6.779 1.00 90.56 91 TYR A C 1
ATOM 754 O O . TYR A 1 91 ? -2.693 -5.237 5.987 1.00 90.56 91 TYR A O 1
ATOM 762 N N . LEU A 1 92 ? -1.781 -3.472 7.012 1.00 91.31 92 LEU A N 1
ATOM 763 C CA . LEU A 1 92 ? -0.416 -3.682 6.520 1.00 91.31 92 LEU A CA 1
ATOM 764 C C . LEU A 1 92 ? 0.507 -4.264 7.599 1.00 91.31 92 LEU A C 1
ATOM 766 O O . LEU A 1 92 ? 1.661 -4.552 7.296 1.00 91.31 92 LEU A O 1
ATOM 770 N N . LEU A 1 93 ? 0.016 -4.453 8.832 1.00 88.56 93 LEU A N 1
ATOM 771 C CA . LEU A 1 93 ? 0.788 -5.067 9.917 1.00 88.56 93 LEU A CA 1
ATOM 772 C C . LEU A 1 93 ? 1.061 -6.553 9.647 1.00 88.56 93 LEU A C 1
ATOM 774 O O . LEU A 1 93 ? 2.154 -7.038 9.921 1.00 88.56 93 LEU A O 1
ATOM 778 N N . ASN A 1 94 ? 0.082 -7.264 9.079 1.00 90.00 94 ASN A N 1
ATOM 779 C CA . ASN A 1 94 ? 0.220 -8.649 8.644 1.00 90.00 94 ASN A CA 1
ATOM 780 C C . ASN A 1 94 ? -0.455 -8.827 7.275 1.00 90.00 94 ASN A C 1
ATOM 782 O O . ASN A 1 94 ? -1.637 -8.529 7.126 1.00 90.00 94 ASN A O 1
ATOM 786 N N . LEU A 1 95 ? 0.308 -9.283 6.274 1.00 90.75 95 LEU A N 1
ATOM 787 C CA . LEU A 1 95 ? -0.172 -9.488 4.900 1.00 90.75 95 LEU A CA 1
ATOM 788 C C . LEU A 1 95 ? -0.704 -10.911 4.655 1.00 90.75 95 LEU A C 1
ATOM 790 O O . LEU A 1 95 ? -1.123 -11.216 3.537 1.00 90.75 95 LEU A O 1
ATOM 794 N N . ASP A 1 96 ? -0.682 -11.786 5.664 1.00 91.50 96 ASP A N 1
ATOM 795 C CA . ASP A 1 96 ? -1.346 -13.083 5.574 1.00 91.50 96 ASP A CA 1
ATOM 796 C C . ASP A 1 96 ? -2.863 -12.887 5.441 1.00 91.50 96 ASP A C 1
ATOM 798 O O . ASP A 1 96 ? -3.492 -12.140 6.194 1.00 91.50 96 ASP A O 1
ATOM 802 N N . VAL A 1 97 ? -3.459 -13.589 4.480 1.00 90.31 97 VAL A N 1
ATOM 803 C CA . VAL A 1 97 ? -4.896 -13.550 4.187 1.00 90.31 97 VAL A CA 1
ATOM 804 C C . VAL A 1 97 ? -5.718 -14.048 5.378 1.00 90.31 97 VAL A C 1
ATOM 806 O O . VAL A 1 97 ? -6.829 -13.569 5.587 1.00 90.31 97 VAL A O 1
ATOM 809 N N . ASN A 1 98 ? -5.168 -14.976 6.170 1.00 88.94 98 ASN A N 1
ATOM 810 C CA . ASN A 1 98 ? -5.833 -15.539 7.350 1.00 88.94 98 ASN A CA 1
ATOM 811 C C . ASN A 1 98 ? -5.506 -14.791 8.653 1.00 88.94 98 ASN A C 1
ATOM 813 O O . ASN A 1 98 ? -5.771 -15.304 9.741 1.00 88.94 98 ASN A O 1
ATOM 817 N N . SER A 1 99 ? -4.906 -13.604 8.560 1.00 89.06 99 SER A N 1
ATOM 818 C CA . SER A 1 99 ? -4.706 -12.735 9.717 1.00 89.06 99 SER A CA 1
ATOM 819 C C . SER A 1 99 ? -6.031 -12.120 10.196 1.00 89.06 99 SER A C 1
ATOM 821 O O . SER A 1 99 ? -7.118 -12.438 9.703 1.00 89.06 99 SER A O 1
ATOM 823 N N . ALA A 1 100 ? -5.961 -11.247 11.200 1.00 90.00 100 ALA A N 1
ATOM 824 C CA . ALA A 1 100 ? -7.144 -10.600 11.745 1.00 90.00 100 ALA A CA 1
ATOM 825 C C . ALA A 1 100 ? -7.917 -9.791 10.682 1.00 90.00 100 ALA A C 1
ATOM 827 O O . ALA A 1 100 ? -7.352 -9.102 9.831 1.00 90.00 100 ALA A O 1
ATOM 828 N N . TYR A 1 101 ? -9.247 -9.857 10.747 1.00 92.12 101 TYR A N 1
ATOM 829 C CA . TYR A 1 101 ? -10.115 -9.164 9.802 1.00 92.12 101 TYR A CA 1
ATOM 830 C C . TYR A 1 101 ? -10.130 -7.649 10.056 1.00 92.12 101 TYR A C 1
ATOM 832 O O . TYR A 1 101 ? -10.406 -7.191 11.169 1.00 92.12 101 TYR A O 1
ATOM 840 N N . TYR A 1 102 ? -9.890 -6.868 9.001 1.00 93.00 102 TYR A N 1
ATOM 841 C CA . TYR A 1 102 ? -10.020 -5.412 8.998 1.00 93.00 102 TYR A CA 1
ATOM 842 C C . TYR A 1 102 ? -11.320 -4.993 8.305 1.00 93.00 102 TYR A C 1
ATOM 844 O O . TYR A 1 102 ? -11.510 -5.286 7.124 1.00 93.00 102 TYR A O 1
ATOM 852 N N . ASP A 1 103 ? -12.186 -4.255 9.004 1.00 94.06 103 ASP A N 1
ATOM 853 C CA . ASP A 1 103 ? -13.365 -3.638 8.389 1.00 94.06 103 ASP A CA 1
ATOM 854 C C . ASP A 1 103 ? -12.994 -2.263 7.792 1.00 94.06 103 ASP A C 1
ATOM 856 O O . ASP A 1 103 ? -12.777 -1.299 8.541 1.00 94.06 103 ASP A O 1
ATOM 860 N N . PRO A 1 104 ? -12.964 -2.105 6.453 1.00 94.50 104 PRO A N 1
ATOM 861 C CA . PRO A 1 104 ? -12.605 -0.841 5.815 1.00 94.50 104 PRO A CA 1
ATOM 862 C C . PRO A 1 104 ? -13.640 0.268 6.037 1.00 94.50 104 PRO A C 1
ATOM 864 O O . PRO A 1 104 ? -13.309 1.446 5.881 1.00 94.50 104 PRO A O 1
ATOM 867 N N . LYS A 1 105 ? -14.887 -0.065 6.401 1.00 95.31 105 LYS A N 1
ATOM 868 C CA . LYS A 1 105 ? -15.947 0.929 6.595 1.00 95.31 105 LYS A CA 1
ATOM 869 C C . LYS A 1 105 ? -15.778 1.682 7.905 1.00 95.31 105 LYS A C 1
ATOM 871 O O . LYS A 1 105 ? -15.870 2.910 7.930 1.00 95.31 105 LYS A O 1
ATOM 876 N N . THR A 1 106 ? -15.569 0.943 8.984 1.00 93.50 106 THR A N 1
ATOM 877 C CA . THR A 1 106 ? -15.412 1.495 10.336 1.00 93.50 106 THR A CA 1
ATOM 878 C C . THR A 1 106 ? -13.949 1.735 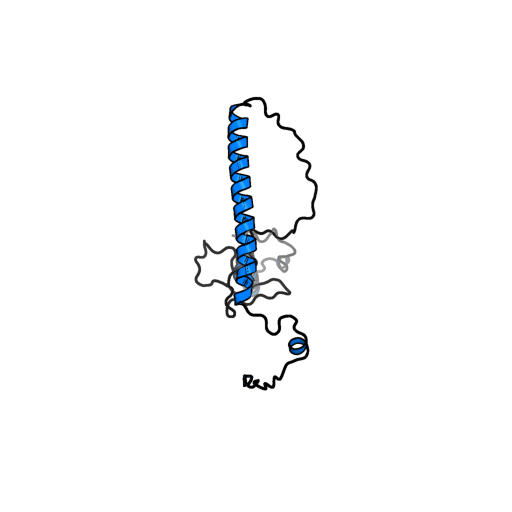10.699 1.00 93.50 106 THR A C 1
ATOM 880 O O . THR A 1 106 ? -13.669 2.433 11.671 1.00 93.50 106 THR A O 1
ATOM 883 N N . ARG A 1 107 ? -13.019 1.228 9.877 1.00 91.62 107 ARG A N 1
ATOM 884 C CA . ARG A 1 107 ? -11.566 1.311 10.065 1.00 91.62 107 ARG A CA 1
ATOM 885 C C . ARG A 1 107 ? -11.101 0.628 11.356 1.00 91.62 107 ARG A C 1
ATOM 887 O O . ARG A 1 107 ? -10.091 1.037 11.935 1.00 91.62 107 ARG A O 1
ATOM 894 N N . SER A 1 108 ? -11.821 -0.404 11.795 1.00 90.81 108 SER A N 1
ATOM 895 C CA . SER A 1 108 ? -11.488 -1.191 12.984 1.00 90.81 108 SER A CA 1
ATOM 896 C C . SER A 1 108 ? -10.949 -2.574 12.637 1.00 90.81 108 SER A C 1
ATOM 898 O O . SER A 1 108 ? -11.343 -3.174 11.637 1.00 90.81 108 SER A O 1
ATOM 900 N N . MET A 1 109 ? -10.075 -3.077 13.503 1.00 89.75 109 MET A N 1
ATOM 901 C CA . MET A 1 109 ? -9.530 -4.431 13.467 1.00 89.75 109 MET A CA 1
ATOM 902 C C . MET A 1 109 ? -9.788 -5.052 14.838 1.00 89.75 109 MET A C 1
ATOM 904 O O . MET A 1 109 ? -9.255 -4.571 15.837 1.00 89.75 109 MET A O 1
ATOM 908 N N . CYS A 1 110 ? -10.688 -6.035 14.901 1.00 86.00 110 CYS A N 1
ATOM 909 C CA . CYS A 1 110 ? -11.148 -6.573 16.184 1.00 86.00 110 CYS A CA 1
ATOM 910 C C . CYS A 1 110 ? -10.078 -7.422 16.871 1.00 86.00 110 CYS A C 1
ATOM 912 O O . CYS A 1 110 ? -9.796 -7.188 18.040 1.00 86.00 110 CYS A O 1
ATOM 914 N N . GLU A 1 111 ? -9.524 -8.388 16.139 1.00 87.50 111 GLU A N 1
ATOM 915 C CA . GLU A 1 111 ? -8.522 -9.333 16.635 1.00 87.50 111 GLU A CA 1
ATOM 916 C C . GLU A 1 111 ? -7.104 -8.811 16.393 1.00 87.50 111 GLU A C 1
ATOM 918 O O . GLU A 1 111 ? -6.875 -7.975 15.512 1.00 87.50 111 GLU A O 1
ATOM 923 N N . ASP A 1 112 ? -6.147 -9.331 17.156 1.00 87.81 112 ASP A N 1
ATOM 924 C CA . ASP A 1 112 ? -4.738 -8.993 16.997 1.00 87.81 112 ASP A CA 1
ATOM 925 C C . ASP A 1 112 ? -4.156 -9.612 15.715 1.00 87.81 112 ASP A C 1
ATOM 927 O O . ASP A 1 112 ? -4.223 -10.830 15.527 1.00 87.81 112 ASP A O 1
ATOM 931 N N . PRO A 1 113 ? -3.535 -8.816 14.822 1.00 87.12 113 PRO A N 1
ATOM 932 C CA . PRO A 1 113 ? -2.900 -9.343 13.614 1.00 87.12 113 PRO A CA 1
ATOM 933 C C . PRO A 1 113 ? -1.610 -10.126 13.902 1.00 87.12 113 PRO A C 1
ATOM 935 O O . PRO A 1 113 ? -1.146 -10.868 13.032 1.00 87.12 113 PRO A O 1
ATOM 938 N N . LEU A 1 114 ? -1.028 -9.956 15.094 1.00 85.38 114 LEU A N 1
ATOM 939 C CA . LEU A 1 114 ? 0.239 -10.553 15.526 1.00 85.38 114 LEU A CA 1
ATOM 940 C C . LEU A 1 114 ? 0.119 -11.137 16.953 1.00 85.38 114 LEU A C 1
ATOM 942 O O . LEU A 1 114 ? 0.751 -10.629 17.875 1.00 85.38 114 LEU A O 1
ATOM 946 N N . PRO A 1 115 ? -0.651 -12.222 17.158 1.00 82.81 115 PRO A N 1
ATOM 947 C CA . PRO A 1 115 ? -0.946 -12.753 18.497 1.00 82.81 115 PRO A CA 1
ATOM 948 C C . PRO A 1 115 ? 0.267 -13.356 19.228 1.00 82.81 115 PRO A C 1
ATOM 950 O O . PRO A 1 115 ? 0.234 -13.524 20.440 1.00 82.81 115 PRO A O 1
ATOM 953 N N . ASN A 1 116 ? 1.335 -13.698 18.499 1.00 84.69 116 ASN A N 1
ATOM 954 C CA . ASN A 1 116 ? 2.547 -14.317 19.052 1.00 84.69 116 ASN A CA 1
ATOM 955 C C . ASN A 1 116 ? 3.707 -13.321 19.250 1.00 84.69 116 ASN A C 1
ATOM 957 O O . ASN A 1 116 ? 4.808 -13.747 19.596 1.00 84.69 116 ASN A O 1
ATOM 961 N N . ALA A 1 117 ? 3.508 -12.034 18.947 1.00 83.19 117 ALA A N 1
ATOM 962 C CA . ALA A 1 117 ? 4.546 -11.014 19.093 1.00 83.19 117 ALA A CA 1
ATOM 963 C C . ALA A 1 117 ? 4.698 -10.569 20.559 1.00 83.19 117 ALA A C 1
ATOM 965 O O . ALA A 1 117 ? 3.766 -10.703 21.351 1.00 83.19 117 ALA A O 1
ATOM 966 N N . ASP A 1 118 ? 5.872 -10.036 20.921 1.00 82.38 118 ASP A N 1
ATOM 967 C CA . ASP A 1 118 ? 6.099 -9.458 22.251 1.00 82.38 118 ASP A CA 1
ATOM 968 C C . ASP A 1 118 ? 5.191 -8.222 22.443 1.00 82.38 118 ASP A C 1
ATOM 970 O O . ASP A 1 118 ? 5.262 -7.288 21.633 1.00 82.38 118 ASP A O 1
ATOM 974 N N . PRO A 1 119 ? 4.363 -8.173 23.506 1.00 78.62 119 PRO A N 1
ATOM 975 C CA . PRO A 1 119 ? 3.497 -7.034 23.805 1.00 78.62 119 PRO A CA 1
ATOM 976 C C . PRO A 1 119 ? 4.211 -5.677 23.880 1.00 78.62 119 PRO A C 1
ATOM 978 O O . PRO A 1 119 ? 3.591 -4.655 23.601 1.00 78.62 119 PRO A O 1
ATOM 981 N N . ASN A 1 120 ? 5.499 -5.639 24.246 1.00 78.19 120 ASN A N 1
ATOM 982 C CA . ASN A 1 120 ? 6.256 -4.383 24.347 1.00 78.19 120 ASN A CA 1
ATOM 983 C C . ASN A 1 120 ? 6.766 -3.856 22.998 1.00 78.19 120 ASN A C 1
ATOM 985 O O . ASN A 1 120 ? 7.101 -2.676 22.888 1.00 78.19 120 ASN A O 1
ATOM 989 N N . GLU A 1 121 ? 6.850 -4.717 21.986 1.00 73.81 121 GLU A N 1
ATOM 990 C CA . GLU A 1 121 ? 7.299 -4.350 20.639 1.00 73.81 121 GLU A CA 1
ATOM 991 C C . GLU A 1 121 ? 6.122 -4.022 19.710 1.00 73.81 121 GLU A C 1
ATOM 993 O O . GLU A 1 121 ? 6.312 -3.447 18.634 1.00 73.81 121 GLU A O 1
ATOM 998 N N . LEU A 1 122 ? 4.895 -4.360 20.120 1.00 70.12 122 LEU A N 1
ATOM 999 C CA . LEU A 1 122 ? 3.706 -4.183 19.304 1.00 70.12 122 LEU A CA 1
ATOM 1000 C C . LEU A 1 122 ? 3.203 -2.734 19.351 1.00 70.12 122 LEU A C 1
ATOM 1002 O O . LEU A 1 122 ? 2.729 -2.224 20.368 1.00 70.12 122 LEU A O 1
ATOM 1006 N N . TYR A 1 123 ? 3.263 -2.070 18.198 1.00 63.12 123 TYR A N 1
ATOM 1007 C CA . TYR A 1 123 ? 2.687 -0.743 18.007 1.00 63.12 123 TYR A CA 1
ATOM 1008 C C . TYR A 1 123 ? 1.159 -0.839 17.903 1.00 63.12 123 TYR A C 1
ATOM 1010 O O . TYR A 1 123 ? 0.594 -0.979 16.820 1.00 63.12 123 TYR A O 1
ATOM 1018 N N . GLY A 1 124 ? 0.493 -0.745 19.051 1.00 64.19 124 GLY A N 1
ATOM 1019 C CA . GLY A 1 124 ? -0.962 -0.754 19.136 1.00 64.19 124 GLY A CA 1
ATOM 1020 C C . GLY A 1 124 ? -1.529 -2.162 19.280 1.00 64.19 124 GLY A C 1
ATOM 1021 O O . GLY A 1 124 ? -1.321 -3.038 18.446 1.00 64.19 124 GLY A O 1
ATOM 1022 N N . VAL A 1 125 ? -2.263 -2.341 20.368 1.00 68.62 125 VAL A N 1
ATOM 1023 C CA . VAL A 1 125 ? -2.988 -3.563 20.709 1.00 68.62 125 VAL A CA 1
ATOM 1024 C C . VAL A 1 125 ? -4.290 -3.640 19.902 1.00 68.62 125 VAL A C 1
ATOM 1026 O O . VAL A 1 125 ? -4.774 -2.608 19.421 1.00 68.62 125 VAL A O 1
ATOM 1029 N N . SER A 1 126 ? -4.879 -4.828 19.763 1.00 80.06 126 SER A N 1
ATOM 1030 C CA . SER A 1 126 ? -6.205 -5.028 19.176 1.00 80.06 126 SER A CA 1
ATOM 1031 C C . SER A 1 126 ? -7.232 -4.034 19.706 1.00 80.06 126 SER A C 1
ATOM 1033 O O . SER A 1 126 ? -7.256 -3.654 20.884 1.00 80.06 126 SER A O 1
ATOM 1035 N N . ASP A 1 127 ? -8.165 -3.645 18.830 1.00 86.25 127 ASP A N 1
ATOM 1036 C CA . ASP A 1 127 ? -9.223 -2.714 19.218 1.00 86.25 127 ASP A CA 1
ATOM 1037 C C . ASP A 1 127 ? -10.118 -3.313 20.322 1.00 86.25 127 ASP A C 1
ATOM 1039 O O . ASP A 1 12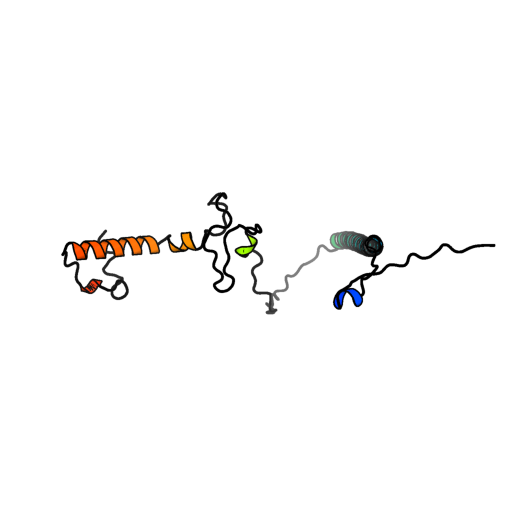7 ? -10.758 -2.566 21.067 1.00 86.25 127 ASP A O 1
ATOM 1043 N N . ASN A 1 128 ? -10.192 -4.646 20.439 1.00 86.44 128 ASN A N 1
ATOM 1044 C CA . ASN A 1 128 ? -10.949 -5.318 21.492 1.00 86.44 128 ASN A CA 1
ATOM 1045 C C . ASN A 1 128 ? -10.273 -5.190 22.866 1.00 86.44 128 ASN A C 1
ATOM 1047 O O . ASN A 1 128 ? -10.938 -4.852 23.848 1.00 86.44 128 ASN A O 1
ATOM 1051 N N . GLU A 1 129 ? -8.955 -5.373 22.943 1.00 84.38 129 GLU A N 1
ATOM 1052 C CA . GLU A 1 129 ? -8.222 -5.179 24.195 1.00 84.38 129 GLU A CA 1
ATOM 1053 C C . GLU A 1 129 ? -8.246 -3.708 24.630 1.00 84.38 129 GLU A C 1
ATOM 1055 O O . GLU A 1 129 ? -8.512 -3.396 25.796 1.00 84.38 129 GLU A O 1
ATOM 1060 N N . TYR A 1 130 ? -8.108 -2.776 23.683 1.00 84.19 130 TYR A N 1
ATOM 1061 C CA . TYR A 1 130 ? -8.248 -1.347 23.969 1.00 84.19 130 TYR A CA 1
ATOM 1062 C C . TYR A 1 130 ? -9.643 -0.991 24.522 1.00 84.19 130 TYR A C 1
ATOM 1064 O O . TYR A 1 130 ? -9.780 -0.164 25.421 1.00 84.19 130 TYR A O 1
ATOM 1072 N N . ARG A 1 131 ? -10.706 -1.654 24.045 1.00 86.00 131 ARG A N 1
ATOM 1073 C CA . ARG A 1 131 ? -12.085 -1.473 24.544 1.00 86.00 131 ARG A CA 1
ATOM 1074 C C . ARG A 1 131 ? -12.326 -2.038 25.945 1.00 86.00 131 ARG A C 1
ATOM 1076 O O . ARG A 1 131 ? -13.266 -1.612 26.626 1.00 86.00 131 ARG A O 1
ATOM 1083 N N . MET A 1 132 ? -11.552 -3.039 26.350 1.00 85.00 132 MET A N 1
ATOM 1084 C CA . MET A 1 132 ? -11.706 -3.730 27.632 1.00 85.00 132 MET A CA 1
ATOM 1085 C C . MET A 1 132 ? -10.735 -3.232 28.711 1.00 85.00 132 MET A C 1
ATOM 1087 O O . MET A 1 132 ? -10.890 -3.623 29.867 1.00 85.00 132 MET A O 1
ATOM 1091 N N . SER A 1 133 ? -9.800 -2.346 28.366 1.00 85.75 133 SER A N 1
ATOM 1092 C CA . SER A 1 133 ? -8.768 -1.820 29.264 1.00 85.75 133 SER A CA 1
ATOM 1093 C C . SER A 1 133 ? -9.060 -0.398 29.779 1.00 85.75 133 SER A C 1
ATOM 1095 O O . SER A 1 133 ? -10.024 0.268 29.389 1.00 85.75 133 SER A O 1
ATOM 1097 N N . GLY A 1 134 ? -8.240 0.056 30.733 1.00 87.94 134 GLY A N 1
ATOM 1098 C CA . GLY A 1 134 ? -8.317 1.390 31.333 1.00 87.94 134 GLY A CA 1
ATOM 1099 C C . GLY A 1 134 ? -9.556 1.623 32.207 1.00 87.94 134 GLY A C 1
ATOM 1100 O O . GLY A 1 134 ? -10.118 0.702 32.800 1.00 87.94 134 GLY A O 1
ATOM 1101 N N . GLN A 1 135 ? -10.008 2.878 32.262 1.00 87.75 135 GLN A N 1
ATOM 1102 C CA . GLN A 1 135 ? -11.144 3.322 33.090 1.00 87.75 135 GLN A CA 1
ATOM 1103 C C . GLN A 1 135 ? -12.468 2.626 32.740 1.00 87.75 135 GLN A C 1
ATOM 1105 O O . GLN A 1 135 ? -13.392 2.583 33.552 1.00 87.75 135 GLN A O 1
ATOM 1110 N N . ALA A 1 136 ? -12.581 2.058 31.534 1.00 87.62 136 ALA A N 1
ATOM 1111 C CA . ALA A 1 136 ? -13.757 1.296 31.135 1.00 87.62 136 ALA A CA 1
ATOM 1112 C C . ALA A 1 136 ? -13.951 0.047 32.011 1.00 87.62 136 ALA A C 1
ATOM 1114 O O . ALA A 1 136 ? -15.092 -0.341 32.268 1.00 87.62 136 ALA A O 1
ATOM 1115 N N . LEU A 1 137 ? -12.863 -0.569 32.485 1.00 88.94 137 LEU A N 1
ATOM 1116 C CA . LEU A 1 137 ? -12.922 -1.732 33.367 1.00 88.94 137 LEU A CA 1
ATOM 1117 C C . LEU A 1 137 ? -13.398 -1.346 34.771 1.00 88.94 137 LEU A C 1
ATOM 1119 O O . LEU A 1 137 ? -14.318 -1.975 35.290 1.00 88.94 137 LEU A O 1
ATOM 1123 N N . GLU A 1 138 ? -12.841 -0.275 35.342 1.00 87.81 138 GLU A N 1
ATOM 1124 C CA . GLU A 1 138 ? -13.270 0.270 36.640 1.00 87.81 138 GLU A CA 1
ATOM 1125 C C . GLU A 1 138 ? -14.751 0.654 36.608 1.00 87.81 138 GLU A C 1
ATOM 1127 O O . GLU A 1 138 ? -15.527 0.294 37.492 1.00 87.81 138 GLU A O 1
ATOM 1132 N N . PHE A 1 139 ? -15.184 1.314 35.531 1.00 86.44 139 PHE A N 1
ATOM 1133 C CA . PHE A 1 139 ? -16.584 1.668 35.342 1.00 86.44 139 PHE A CA 1
ATOM 1134 C C . PHE A 1 139 ? -17.485 0.429 35.250 1.00 86.44 139 PHE A C 1
ATOM 1136 O O . PHE A 1 139 ? -18.576 0.418 35.819 1.00 86.44 139 PHE A O 1
ATOM 1143 N N . LYS A 1 140 ? -17.057 -0.640 34.566 1.00 87.62 140 LYS A N 1
ATOM 1144 C CA . LYS A 1 140 ? -17.803 -1.912 34.527 1.00 87.62 140 LYS A CA 1
ATOM 1145 C C . LYS A 1 140 ? -17.926 -2.530 35.916 1.00 87.62 140 LYS A C 1
ATOM 1147 O O . LYS A 1 140 ? -19.032 -2.901 36.296 1.00 87.62 140 LYS A O 1
ATOM 1152 N N . GLN A 1 141 ? -16.831 -2.593 36.673 1.00 88.25 141 GLN A N 1
ATOM 1153 C CA . GLN A 1 141 ? -16.829 -3.108 38.046 1.00 88.25 141 GLN A CA 1
ATOM 1154 C C . GLN A 1 141 ? -17.766 -2.300 38.949 1.00 88.25 141 GLN A C 1
ATOM 1156 O O . GLN A 1 141 ? -18.585 -2.880 39.657 1.00 88.25 141 GLN A O 1
ATOM 1161 N N . LEU A 1 142 ? -17.715 -0.968 38.865 1.00 85.62 142 LEU A N 1
ATOM 1162 C CA . LEU A 1 142 ? -18.584 -0.082 39.637 1.00 85.62 142 LEU A CA 1
ATOM 1163 C C . LEU A 1 142 ? -20.061 -0.264 39.277 1.00 85.62 142 LEU A C 1
ATOM 1165 O O . LEU A 1 142 ? -20.909 -0.284 40.167 1.00 85.62 142 LEU A O 1
ATOM 1169 N N . ASN A 1 143 ? -20.374 -0.439 37.991 1.00 85.31 143 ASN A N 1
ATOM 1170 C CA . ASN A 1 143 ? -21.736 -0.760 37.579 1.00 85.31 143 ASN A CA 1
ATOM 1171 C C . ASN A 1 143 ? -22.183 -2.096 38.173 1.00 85.31 143 ASN A C 1
ATOM 1173 O O . ASN A 1 143 ? -23.233 -2.129 38.803 1.00 85.31 143 ASN A O 1
ATOM 1177 N N . ILE A 1 144 ? -21.398 -3.170 38.024 1.00 88.69 144 ILE A N 1
ATOM 1178 C CA . ILE A 1 144 ? -21.726 -4.496 38.581 1.00 88.69 144 ILE A CA 1
ATOM 1179 C C . ILE A 1 144 ? -21.984 -4.392 40.089 1.00 88.69 144 ILE A C 1
ATOM 1181 O O . ILE A 1 144 ? -23.015 -4.853 40.570 1.00 88.69 144 ILE A O 1
ATOM 1185 N N . HIS A 1 145 ? -21.105 -3.704 40.817 1.00 84.62 145 HIS A N 1
ATOM 1186 C CA . HIS A 1 145 ? -21.266 -3.473 42.248 1.00 84.62 145 HIS A CA 1
ATOM 1187 C C . HIS A 1 145 ? -22.561 -2.712 42.586 1.00 84.62 145 HIS A C 1
ATOM 1189 O O . HIS A 1 145 ? -23.261 -3.074 43.531 1.00 84.62 145 HIS A O 1
ATOM 1195 N N . ALA A 1 146 ? -22.913 -1.679 41.812 1.00 79.25 146 ALA A N 1
ATOM 1196 C CA . ALA A 1 146 ? -24.157 -0.935 42.006 1.00 79.25 146 ALA A CA 1
ATOM 1197 C C . ALA A 1 146 ? -25.405 -1.811 41.784 1.00 79.25 146 ALA A C 1
ATOM 1199 O O . ALA A 1 146 ? -26.353 -1.710 42.564 1.00 79.25 146 ALA A O 1
ATOM 1200 N N . TRP A 1 147 ? -25.390 -2.693 40.777 1.00 81.25 147 TRP A N 1
ATOM 1201 C CA . TRP A 1 147 ? -26.462 -3.669 40.538 1.00 81.25 147 TRP A CA 1
ATOM 1202 C C . TRP A 1 147 ? -26.592 -4.665 41.697 1.00 81.25 147 TRP A C 1
ATOM 1204 O O . TRP A 1 147 ? -27.688 -4.875 42.208 1.00 81.25 147 TRP A O 1
ATOM 1214 N N . GLU A 1 148 ? -25.480 -5.217 42.186 1.00 85.19 148 GLU A N 1
ATOM 1215 C CA . GLU A 1 148 ? -25.512 -6.161 43.309 1.00 85.19 148 GLU A CA 1
ATOM 1216 C C . GLU A 1 148 ? -26.001 -5.533 44.621 1.00 85.19 148 GLU A C 1
ATOM 1218 O O . GLU A 1 148 ? -26.697 -6.181 45.402 1.00 85.19 148 GLU A O 1
ATOM 1223 N N . ALA A 1 149 ? -25.606 -4.291 44.908 1.00 79.50 149 ALA A N 1
ATOM 1224 C CA . ALA A 1 149 ? -26.039 -3.580 46.110 1.00 79.50 149 ALA A CA 1
ATOM 1225 C C . ALA A 1 149 ? -27.543 -3.257 46.068 1.00 79.50 149 ALA A C 1
ATOM 1227 O O . ALA A 1 149 ? -28.214 -3.338 47.101 1.00 79.50 149 ALA A O 1
ATOM 1228 N N . PHE A 1 150 ? -28.070 -2.966 44.872 1.00 77.31 150 PHE A N 1
ATOM 1229 C CA . PHE A 1 150 ? -29.502 -2.804 44.634 1.00 77.31 150 PHE A CA 1
ATOM 1230 C C . PHE A 1 150 ? -30.271 -4.103 44.913 1.00 77.31 150 PHE A C 1
ATOM 1232 O O . PHE A 1 150 ? -31.223 -4.086 45.693 1.00 77.31 150 PHE A O 1
ATOM 1239 N N . ASP A 1 151 ? -29.813 -5.239 44.375 1.00 80.50 151 ASP A N 1
ATOM 1240 C CA . ASP A 1 151 ? -30.442 -6.549 44.610 1.00 80.50 151 ASP A CA 1
ATOM 1241 C C . ASP A 1 151 ? -30.403 -6.965 46.091 1.00 80.50 151 ASP A C 1
ATOM 1243 O O . ASP A 1 151 ? -31.324 -7.606 46.598 1.00 80.50 151 ASP A O 1
ATOM 1247 N N . LYS A 1 152 ? -29.358 -6.557 46.822 1.00 81.88 152 LYS A N 1
ATOM 1248 C CA . LYS A 1 152 ? -29.211 -6.780 48.273 1.00 81.88 152 LYS A CA 1
ATOM 1249 C C . LYS A 1 152 ? -30.092 -5.849 49.125 1.00 81.88 152 LYS A C 1
ATOM 1251 O O . LYS A 1 152 ? -30.040 -5.929 50.352 1.00 81.88 152 LYS A O 1
ATOM 1256 N N . GLY A 1 153 ? -30.893 -4.973 48.510 1.00 72.06 153 GLY A N 1
ATOM 1257 C CA . GLY A 1 153 ? -31.832 -4.083 49.199 1.00 72.06 153 GLY A CA 1
ATOM 1258 C C . GLY A 1 153 ? -31.165 -2.946 49.977 1.00 72.06 153 GLY A C 1
ATOM 1259 O O . GLY A 1 153 ? -31.805 -2.320 50.823 1.00 72.06 153 GLY A O 1
ATOM 1260 N N . GLN A 1 154 ? -29.881 -2.673 49.724 1.00 65.31 154 GLN A N 1
ATOM 1261 C CA . GLN A 1 154 ? -29.223 -1.496 50.275 1.00 65.31 154 GLN A CA 1
ATOM 1262 C C . GLN A 1 154 ? -29.716 -0.276 49.496 1.00 65.31 154 GLN A C 1
ATOM 1264 O O . GLN A 1 154 ? -29.458 -0.157 48.300 1.00 65.31 154 GLN A O 1
ATOM 1269 N N . ASP A 1 155 ? -30.395 0.656 50.170 1.00 55.50 155 ASP A N 1
ATOM 1270 C CA . ASP A 1 155 ? -30.748 1.962 49.601 1.00 55.50 155 ASP A CA 1
ATOM 1271 C C . ASP A 1 155 ? -29.485 2.838 49.556 1.00 55.50 155 ASP A C 1
ATOM 1273 O O . ASP A 1 155 ? -29.330 3.845 50.251 1.00 55.50 155 ASP A O 1
ATOM 1277 N N . ILE A 1 156 ? -28.516 2.416 48.740 1.00 51.47 156 ILE A N 1
ATOM 1278 C CA . ILE A 1 156 ? -27.525 3.304 48.146 1.00 51.47 156 ILE A CA 1
ATOM 1279 C C . ILE A 1 156 ? -28.292 4.241 47.222 1.00 51.47 156 ILE A C 1
ATOM 1281 O O . ILE A 1 156 ? -28.280 4.072 46.014 1.00 51.47 156 ILE A O 1
ATOM 1285 N N . ILE A 1 157 ? -29.015 5.180 47.838 1.00 47.44 157 ILE A N 1
ATOM 1286 C CA . ILE A 1 157 ? -29.668 6.348 47.269 1.00 47.44 157 ILE A CA 1
ATOM 1287 C C . ILE A 1 157 ? -30.008 6.140 45.787 1.00 47.44 157 ILE A C 1
ATOM 1289 O O . ILE A 1 157 ? -29.173 6.376 44.911 1.00 47.44 157 ILE A O 1
ATOM 1293 N N . CYS A 1 158 ? -31.274 5.845 45.493 1.00 42.78 158 CYS A N 1
ATOM 1294 C CA . CYS A 1 158 ? -31.874 5.873 44.147 1.00 42.78 158 CYS A CA 1
ATOM 1295 C C . CYS A 1 158 ? -31.592 7.155 43.308 1.00 42.78 158 CYS A C 1
ATOM 1297 O O . CYS A 1 158 ? -32.004 7.25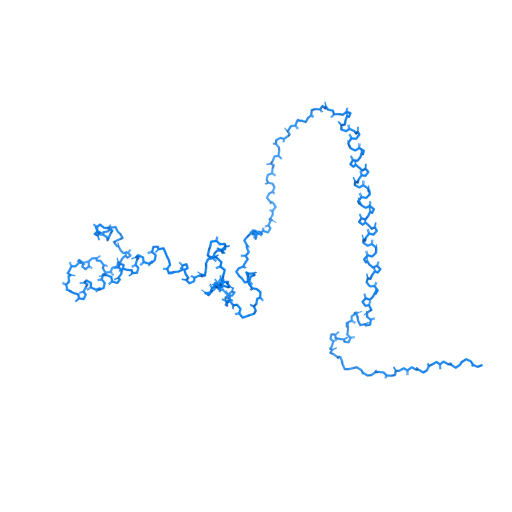9 42.158 1.00 42.78 158 CYS A O 1
ATOM 1299 N N . ARG A 1 159 ? -30.847 8.139 43.828 1.00 39.44 159 ARG A N 1
ATOM 1300 C CA . ARG A 1 159 ? -30.221 9.243 43.075 1.00 39.44 159 ARG A CA 1
ATOM 1301 C C . ARG A 1 159 ? -29.022 8.776 42.213 1.00 39.44 159 ARG A C 1
ATOM 1303 O O . ARG A 1 159 ? -28.507 9.578 41.445 1.00 39.44 159 ARG A O 1
ATOM 1310 N N . LEU A 1 160 ? -28.592 7.512 42.330 1.00 41.75 160 LEU A N 1
ATOM 1311 C CA . LEU A 1 160 ? -27.502 6.843 41.592 1.00 41.75 160 LEU A CA 1
ATOM 1312 C C . LEU A 1 160 ? -27.940 6.104 40.311 1.00 41.75 160 LEU A C 1
ATOM 1314 O O . LEU A 1 160 ? -27.086 5.574 39.606 1.00 41.75 160 LEU A O 1
ATOM 1318 N N . LEU A 1 161 ? -29.235 6.092 39.968 1.00 43.44 161 LEU A N 1
ATOM 1319 C CA . LEU A 1 161 ? -29.772 5.325 38.827 1.00 43.44 161 LEU A CA 1
ATOM 1320 C C . LEU A 1 161 ? -29.159 5.693 37.460 1.00 43.44 161 LEU A C 1
ATOM 1322 O O . LEU A 1 161 ? -29.281 4.933 36.505 1.00 43.44 161 LEU A O 1
ATOM 1326 N N . HIS A 1 162 ? -28.459 6.823 37.356 1.00 48.81 162 HIS A N 1
ATOM 1327 C CA . HIS A 1 162 ? -27.657 7.179 36.191 1.00 48.81 162 HIS A CA 1
ATOM 1328 C C . HIS A 1 162 ? -26.249 7.610 36.637 1.00 48.81 162 HIS A C 1
ATOM 1330 O O . HIS A 1 162 ? -26.075 8.758 37.059 1.00 48.81 162 HIS A O 1
ATOM 1336 N N . PRO A 1 163 ? -25.206 6.785 36.423 1.00 51.25 163 PRO A N 1
ATOM 1337 C CA . PRO A 1 163 ? -23.807 7.221 36.524 1.00 51.25 163 PRO A CA 1
ATOM 1338 C C . PRO A 1 163 ? -23.507 8.464 35.663 1.00 51.25 163 PRO A C 1
ATOM 1340 O O . PRO A 1 163 ? -22.582 9.219 35.940 1.00 51.25 163 PRO A O 1
ATOM 1343 N N . LYS A 1 164 ? -24.331 8.705 34.631 1.00 52.84 164 LYS A N 1
ATOM 1344 C CA . LYS A 1 164 ? -24.272 9.882 33.752 1.00 52.84 164 LYS A CA 1
ATOM 1345 C C . LYS A 1 164 ? -24.805 11.181 34.364 1.00 52.84 164 LYS A C 1
ATOM 1347 O O . LYS A 1 164 ? -24.502 12.236 33.821 1.00 52.84 164 LYS A O 1
ATOM 1352 N N . LEU A 1 165 ? -25.611 11.128 35.426 1.00 45.22 165 LEU A N 1
ATOM 1353 C CA . LEU A 1 165 ? -26.224 12.325 36.017 1.00 45.22 165 LEU A CA 1
ATOM 1354 C C . LEU A 1 165 ? -25.421 12.861 37.215 1.00 45.22 165 LEU A C 1
ATOM 1356 O O . LEU A 1 165 ? -25.377 14.073 37.404 1.00 45.22 165 LEU A O 1
ATOM 1360 N N . ASN A 1 166 ? -24.733 11.996 37.977 1.00 47.19 166 ASN A N 1
ATOM 1361 C CA . ASN A 1 166 ? -24.094 12.370 39.250 1.00 47.19 166 ASN A CA 1
ATOM 1362 C C . ASN A 1 166 ? -22.663 11.789 39.385 1.00 47.19 166 ASN A C 1
ATOM 1364 O O . ASN A 1 166 ? -22.390 10.981 40.275 1.00 47.19 166 ASN A O 1
ATOM 1368 N N . SER A 1 167 ? -21.741 12.182 38.499 1.00 51.62 167 SER A N 1
ATOM 1369 C CA . SER A 1 167 ? -20.392 11.586 38.384 1.00 51.62 167 SER A CA 1
ATOM 1370 C C . SER A 1 167 ? -19.464 11.787 39.594 1.00 51.62 167 SER A C 1
ATOM 1372 O O . SER A 1 167 ? -18.513 11.030 39.765 1.00 51.62 167 SER A O 1
ATOM 1374 N N . SER A 1 168 ? -19.719 12.776 40.455 1.00 56.22 168 SER A N 1
ATOM 1375 C CA . SER A 1 168 ? -18.809 13.170 41.543 1.00 56.22 168 SER A CA 1
ATOM 1376 C C . SER A 1 168 ? -19.039 12.447 42.876 1.00 56.22 168 SER A C 1
ATOM 1378 O O . SER A 1 168 ? -18.133 12.384 43.702 1.00 56.22 168 SER A O 1
ATOM 1380 N N . SER A 1 169 ? -20.224 11.878 43.108 1.00 49.22 169 SER A N 1
ATOM 1381 C CA . SER A 1 169 ? -20.588 11.271 44.400 1.00 49.22 169 SER A CA 1
ATOM 1382 C C . SER A 1 169 ? -20.174 9.801 44.559 1.00 49.22 169 SER A C 1
ATOM 1384 O O . SER A 1 169 ? -20.173 9.295 45.677 1.00 49.22 169 SER A O 1
ATOM 1386 N N . GLY A 1 170 ? -19.831 9.112 43.464 1.00 47.50 170 GLY A N 1
ATOM 1387 C CA . GLY A 1 170 ? -19.478 7.683 43.465 1.00 47.50 170 GLY A CA 1
ATOM 1388 C C . GLY A 1 170 ? -18.013 7.368 43.791 1.00 47.50 170 GLY A C 1
ATOM 1389 O O . GLY A 1 170 ? -17.710 6.240 44.152 1.00 47.50 170 GLY A O 1
ATOM 1390 N N . ILE A 1 171 ? -17.112 8.353 43.712 1.00 50.47 171 ILE A N 1
ATOM 1391 C CA . ILE A 1 171 ? -15.656 8.163 43.891 1.00 50.47 171 ILE A CA 1
ATOM 1392 C C . ILE A 1 171 ? -15.255 8.101 45.384 1.00 50.47 171 ILE A C 1
ATOM 1394 O O . ILE A 1 171 ? -14.169 7.659 45.727 1.00 50.47 171 ILE A O 1
ATOM 1398 N N . ILE A 1 172 ? -16.137 8.516 46.299 1.00 45.09 172 ILE A N 1
ATOM 1399 C CA . ILE A 1 172 ? -15.791 8.801 47.708 1.00 45.09 172 ILE A CA 1
ATOM 1400 C C . ILE A 1 172 ? -15.856 7.554 48.619 1.00 45.09 172 ILE A C 1
ATOM 1402 O O . ILE A 1 172 ? -15.508 7.623 49.793 1.00 45.09 172 ILE A O 1
ATOM 1406 N N . ARG A 1 173 ? -16.289 6.394 48.113 1.00 44.50 173 ARG A N 1
ATOM 1407 C CA . ARG A 1 173 ? -16.372 5.153 48.903 1.00 44.50 173 ARG A CA 1
ATOM 1408 C C . ARG A 1 173 ? -15.454 4.080 48.316 1.00 44.50 173 ARG A C 1
ATOM 1410 O O . ARG A 1 173 ? -15.931 3.180 47.634 1.00 44.50 173 ARG A O 1
ATOM 1417 N N . SER A 1 174 ? -14.157 4.219 48.580 1.00 35.62 174 SER A N 1
ATOM 1418 C CA . SER A 1 174 ? -13.134 3.170 48.451 1.00 35.62 174 SER A CA 1
ATOM 1419 C C . SER A 1 174 ? -12.625 2.784 49.830 1.00 35.62 174 SER A C 1
ATOM 1421 O O . SER A 1 174 ? -12.324 3.740 50.585 1.00 35.62 174 SER A O 1
#

Sequence (174 aa):
MHIATDEKIKTFEQDYDGKRDRWNGYDASTYARVIERYEARVEARRKYLKEQQLKNKQMDFAKLAKHVRTTDGGSTGTVRNLCTWEDTVKYLLNLDVNSAYYDPKTRSMCEDPLPNADPNELYGVSDNEYRMSGQALEFKQLNIHAWEAFDKGQDIICRLLHPKLNSSSGIIRS

pLDDT: mean 79.11, std 16.38, range [35.62, 96.81]